Protein AF-A0A956R9X6-F1 (afdb_monomer_lite)

Sequence (72 aa):
MSSKDATSAPSTAADAETIVEGPDGERGFEVIVGGGLGRTPFVGKVIRDFLPKRFLLSYLEAILRVYNQHGR

Radius of gyration: 14.02 Å; chains: 1; bounding box: 34×33×31 Å

Structure (mmCIF, N/CA/C/O backbone):
data_AF-A0A956R9X6-F1
#
_entry.id   AF-A0A956R9X6-F1
#
loop_
_atom_site.group_PDB
_atom_site.id
_atom_site.type_symbol
_atom_site.label_atom_id
_atom_site.label_alt_id
_atom_site.label_comp_id
_atom_site.label_asym_id
_atom_site.label_entity_id
_atom_site.label_seq_id
_atom_site.pdbx_PDB_ins_code
_atom_site.Cartn_x
_atom_site.Cartn_y
_atom_site.Cartn_z
_atom_site.occupancy
_atom_site.B_iso_or_equiv
_atom_site.auth_seq_id
_atom_site.auth_comp_id
_atom_site.auth_asym_id
_atom_site.auth_atom_id
_atom_site.pdbx_PDB_model_num
ATOM 1 N N . MET A 1 1 ? -18.211 20.731 14.242 1.00 44.06 1 MET A N 1
ATOM 2 C CA . MET A 1 1 ? -16.857 21.250 14.522 1.00 44.06 1 MET A CA 1
ATOM 3 C C . MET A 1 1 ? -15.968 20.076 14.885 1.00 44.06 1 MET A C 1
ATOM 5 O O . MET A 1 1 ? -16.117 19.560 15.978 1.00 44.06 1 MET A O 1
ATOM 9 N N . SER A 1 2 ? -15.122 19.617 13.967 1.00 39.09 2 SER A N 1
ATOM 10 C CA . SER A 1 2 ? -13.705 19.358 14.246 1.00 39.09 2 SER A CA 1
ATOM 11 C C . SER A 1 2 ? -13.023 18.931 12.946 1.00 39.09 2 SER A C 1
ATOM 13 O O . SER A 1 2 ? -13.374 17.911 12.367 1.00 39.09 2 SER A O 1
ATOM 15 N N . SER A 1 3 ? -12.111 19.791 12.496 1.00 34.97 3 SER A N 1
ATOM 16 C CA . SER A 1 3 ? -10.915 19.498 11.704 1.00 34.97 3 SER A CA 1
ATOM 17 C C . SER A 1 3 ? -11.055 18.587 10.472 1.00 34.97 3 SER A C 1
ATOM 19 O O . SER A 1 3 ? -10.839 17.380 10.538 1.00 34.97 3 SER A O 1
ATOM 21 N N . LYS A 1 4 ? -11.326 19.199 9.312 1.00 42.62 4 LYS A N 1
ATOM 22 C CA . LYS A 1 4 ? -10.977 18.660 7.986 1.00 42.62 4 LYS A CA 1
ATOM 23 C C . LYS A 1 4 ? -9.736 19.393 7.472 1.00 42.62 4 LYS A C 1
ATOM 25 O O . LYS A 1 4 ? -9.810 20.060 6.457 1.00 42.62 4 LYS A O 1
ATOM 30 N N . ASP A 1 5 ? -8.622 19.298 8.186 1.00 41.12 5 ASP A N 1
ATOM 31 C CA . ASP A 1 5 ? -7.337 19.820 7.709 1.00 41.12 5 ASP A CA 1
ATOM 32 C C . ASP A 1 5 ? -6.230 18.824 8.058 1.00 41.12 5 ASP A C 1
ATOM 34 O O . ASP A 1 5 ? -5.375 19.056 8.909 1.00 41.12 5 ASP A O 1
ATOM 38 N N . ALA A 1 6 ? -6.265 17.665 7.404 1.00 42.88 6 ALA A N 1
ATOM 39 C CA . ALA A 1 6 ? -5.081 16.836 7.250 1.00 42.88 6 ALA A CA 1
ATOM 40 C C . ALA A 1 6 ? -4.488 17.160 5.877 1.00 42.88 6 ALA A C 1
ATOM 42 O O . ALA A 1 6 ? -4.730 16.467 4.893 1.00 42.88 6 ALA A O 1
ATOM 43 N N . THR A 1 7 ? -3.750 18.266 5.801 1.00 42.31 7 THR A N 1
ATOM 44 C CA . THR A 1 7 ? -2.847 18.532 4.680 1.00 42.31 7 THR A CA 1
ATOM 45 C C . THR A 1 7 ? -1.782 17.440 4.689 1.00 42.31 7 THR A C 1
ATOM 47 O O . THR A 1 7 ? -0.797 17.528 5.420 1.00 42.31 7 THR A O 1
ATOM 50 N N . SER A 1 8 ? -1.987 16.378 3.913 1.00 47.78 8 SER A N 1
ATOM 51 C CA . SER A 1 8 ? -0.946 15.396 3.629 1.00 47.78 8 SER A CA 1
ATOM 52 C C . SER A 1 8 ? 0.022 16.021 2.626 1.00 47.78 8 SER A C 1
ATOM 54 O O . SER A 1 8 ? -0.337 16.284 1.476 1.00 47.78 8 SER A O 1
ATOM 56 N N . ALA A 1 9 ? 1.245 16.308 3.072 1.00 44.00 9 ALA A N 1
ATOM 57 C CA . ALA A 1 9 ? 2.344 16.671 2.184 1.00 44.00 9 ALA A CA 1
ATOM 58 C C . ALA A 1 9 ? 2.500 15.609 1.072 1.00 44.00 9 ALA A C 1
ATOM 60 O O . ALA A 1 9 ? 2.218 14.439 1.337 1.00 44.00 9 ALA A O 1
ATOM 61 N N . PRO A 1 10 ? 2.945 15.969 -0.150 1.00 42.94 10 PRO A N 1
ATOM 62 C CA . PRO A 1 10 ? 3.179 14.991 -1.208 1.00 42.94 10 PRO A CA 1
ATOM 63 C C . PRO A 1 10 ? 4.310 14.056 -0.765 1.00 42.94 10 PRO A C 1
ATOM 65 O O . PRO A 1 10 ? 5.489 14.411 -0.804 1.00 42.94 10 PRO A O 1
ATOM 68 N N . SER A 1 11 ? 3.936 12.885 -0.259 1.00 47.59 11 SER A N 1
ATOM 69 C CA . SER A 1 11 ? 4.860 11.930 0.320 1.00 47.59 11 SER A CA 1
ATOM 70 C C . SER A 1 11 ? 5.550 11.155 -0.790 1.00 47.59 11 SER A C 1
ATOM 72 O O . SER A 1 11 ? 4.952 10.693 -1.767 1.00 47.59 11 SER A O 1
ATOM 74 N N . THR A 1 12 ? 6.871 11.094 -0.687 1.00 48.22 12 THR A N 1
ATOM 75 C CA . THR A 1 12 ? 7.689 10.389 -1.655 1.00 48.22 12 THR A CA 1
ATOM 76 C C . THR A 1 12 ? 8.120 9.067 -1.038 1.00 48.22 12 THR A C 1
ATOM 78 O O . THR A 1 12 ? 8.942 9.056 -0.132 1.00 48.22 12 THR A O 1
ATOM 81 N N . ALA A 1 13 ? 7.572 7.977 -1.582 1.00 46.66 13 ALA A N 1
ATOM 82 C CA . ALA A 1 13 ? 7.932 6.576 -1.343 1.00 46.66 13 ALA A CA 1
ATOM 83 C C . ALA A 1 13 ? 7.594 5.978 0.045 1.00 46.66 13 ALA A C 1
ATOM 85 O O . ALA A 1 13 ? 8.462 5.905 0.910 1.00 46.66 13 ALA A O 1
ATOM 86 N N . ALA A 1 14 ? 6.387 5.412 0.193 1.00 42.94 14 ALA A N 1
ATOM 87 C CA . ALA A 1 14 ? 6.105 4.299 1.110 1.00 42.94 14 ALA A CA 1
ATOM 88 C C . ALA A 1 14 ? 4.790 3.575 0.744 1.00 42.94 14 ALA A C 1
ATOM 90 O O . ALA A 1 14 ? 3.776 4.211 0.459 1.00 42.94 14 ALA A O 1
ATOM 91 N N . ASP A 1 15 ? 4.801 2.239 0.776 1.00 55.03 15 ASP A N 1
ATOM 92 C CA . ASP A 1 15 ? 3.598 1.407 0.700 1.00 55.03 15 ASP A CA 1
ATOM 93 C C . ASP A 1 15 ? 2.817 1.515 2.029 1.00 55.03 15 ASP A C 1
ATOM 95 O O . ASP A 1 15 ? 3.291 1.070 3.074 1.00 55.03 15 ASP A O 1
ATOM 99 N N . ALA A 1 16 ? 1.613 2.099 1.965 1.00 60.06 16 ALA A N 1
ATOM 100 C CA . ALA A 1 16 ? 0.656 2.334 3.063 1.00 60.06 16 ALA A CA 1
ATOM 101 C C . ALA A 1 16 ? 1.112 3.332 4.152 1.00 60.06 16 ALA A C 1
ATOM 103 O O . ALA A 1 16 ? 1.578 2.958 5.227 1.00 60.06 16 ALA A O 1
ATOM 104 N N . GLU A 1 17 ? 0.917 4.626 3.892 1.00 62.72 17 GLU A N 1
ATOM 105 C CA . GLU A 1 17 ? 1.524 5.703 4.690 1.00 62.72 17 GLU A CA 1
ATOM 106 C C . GLU A 1 17 ? 0.553 6.407 5.658 1.00 62.72 17 GLU A C 1
ATOM 108 O O . GLU A 1 17 ? 0.977 6.922 6.692 1.00 62.72 17 GLU A O 1
ATOM 113 N N . THR A 1 18 ? -0.758 6.389 5.382 1.00 71.25 18 THR A N 1
ATOM 114 C CA . THR A 1 18 ? -1.735 7.200 6.133 1.00 71.25 18 THR A CA 1
ATOM 115 C C . THR A 1 18 ? -2.768 6.340 6.854 1.00 71.25 18 THR A C 1
ATOM 117 O O . THR A 1 18 ? -3.419 5.489 6.247 1.00 71.25 18 THR A O 1
ATOM 120 N N . ILE A 1 19 ? -2.946 6.587 8.159 1.00 79.69 19 ILE A N 1
ATOM 121 C CA . ILE A 1 19 ? -4.051 6.019 8.939 1.00 79.69 19 ILE A CA 1
ATOM 122 C C . ILE A 1 19 ? -5.323 6.792 8.602 1.00 79.69 19 ILE A C 1
ATOM 124 O O . ILE A 1 19 ? -5.392 7.998 8.824 1.00 79.69 19 ILE A O 1
ATOM 128 N N . VAL A 1 20 ? -6.337 6.078 8.130 1.00 84.94 20 VAL A N 1
ATOM 129 C CA . VAL A 1 20 ? -7.641 6.636 7.752 1.00 84.94 20 VAL A CA 1
ATOM 130 C C . VAL A 1 20 ? -8.755 6.042 8.608 1.00 84.94 20 VAL A C 1
ATOM 132 O O . VAL A 1 20 ? -8.653 4.905 9.083 1.00 84.94 20 VAL A O 1
ATOM 135 N N . GLU A 1 21 ? -9.815 6.817 8.820 1.00 86.12 21 GLU A N 1
ATOM 136 C CA . GLU A 1 21 ? -11.029 6.355 9.492 1.00 86.12 21 GLU A CA 1
ATOM 137 C C . GLU A 1 21 ? -11.986 5.740 8.468 1.00 86.12 21 GLU A C 1
ATOM 139 O O . GLU A 1 21 ? -12.271 6.323 7.422 1.00 86.12 21 GLU A O 1
ATOM 144 N N . GLY A 1 22 ? -12.427 4.519 8.752 1.00 83.56 22 GLY A N 1
ATOM 145 C CA . GLY A 1 22 ? -13.345 3.765 7.915 1.00 83.56 22 GLY A CA 1
ATOM 146 C C . GLY A 1 22 ? -14.816 4.045 8.224 1.00 83.56 22 GLY A C 1
ATOM 147 O O . GLY A 1 22 ? -15.127 4.789 9.153 1.00 83.56 22 GLY A O 1
ATOM 148 N N . PRO A 1 23 ? -15.732 3.389 7.490 1.00 77.25 23 PRO A N 1
ATOM 149 C CA . PRO A 1 23 ? -17.181 3.602 7.598 1.00 77.25 23 PRO A CA 1
ATOM 150 C C . PRO A 1 23 ? -17.770 3.423 9.008 1.00 77.25 23 PRO A C 1
ATOM 152 O O . PRO A 1 23 ? -18.801 4.015 9.305 1.00 77.25 23 PRO A O 1
ATOM 155 N N . ASP A 1 24 ? -17.094 2.663 9.874 1.00 83.69 24 ASP A N 1
ATOM 156 C CA . ASP A 1 24 ? -17.567 2.297 11.216 1.00 83.69 24 ASP A CA 1
ATOM 157 C C . ASP A 1 24 ? -16.670 2.851 12.347 1.00 83.69 24 ASP A C 1
ATOM 159 O O . ASP A 1 24 ? -16.650 2.316 13.454 1.00 83.69 24 ASP A O 1
ATOM 163 N N . GLY A 1 25 ? -15.856 3.878 12.071 1.00 84.62 25 GLY A N 1
ATOM 164 C CA . GLY A 1 25 ? -14.851 4.390 13.022 1.00 84.62 25 GLY A CA 1
ATOM 165 C C . GLY A 1 25 ? -13.603 3.502 13.151 1.00 84.62 25 GLY A C 1
ATOM 166 O O . GLY A 1 25 ? -12.706 3.748 13.961 1.00 84.62 25 GLY A O 1
ATOM 167 N N . GLU A 1 26 ? -13.524 2.451 12.335 1.00 87.25 26 GLU A N 1
ATOM 168 C CA . GLU A 1 26 ? -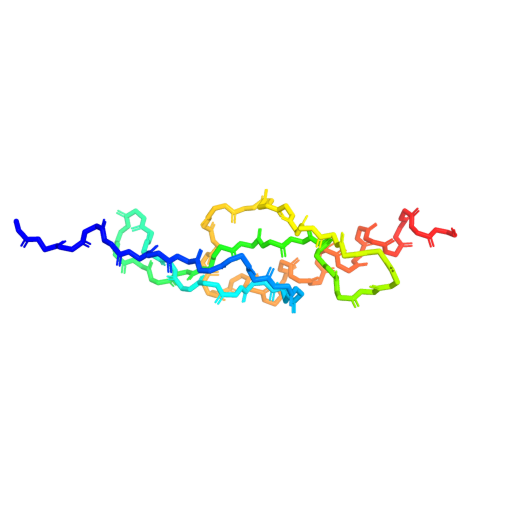12.393 1.531 12.264 1.00 87.25 26 GLU A CA 1
ATOM 169 C C . GLU A 1 26 ? -11.163 2.223 11.673 1.00 87.25 26 GLU A C 1
ATOM 171 O O . GLU A 1 26 ? -11.222 2.832 10.605 1.00 87.25 26 GLU A O 1
ATOM 176 N N . ARG A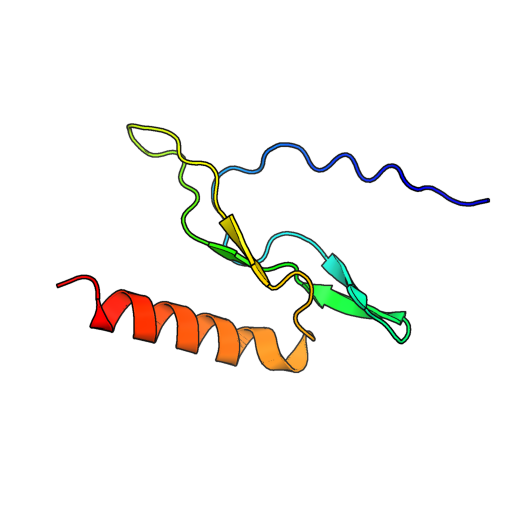 1 27 ? -10.003 2.082 12.323 1.00 87.19 27 ARG A N 1
ATOM 177 C CA . ARG A 1 27 ? -8.745 2.604 11.770 1.00 87.19 27 ARG A CA 1
ATOM 178 C C . ARG A 1 27 ? -8.192 1.649 10.720 1.00 87.19 27 ARG A C 1
ATOM 180 O O . ARG A 1 27 ? -7.910 0.490 11.029 1.00 87.19 27 ARG A O 1
ATOM 187 N N . GLY A 1 28 ? -7.951 2.163 9.524 1.00 89.94 28 GLY A N 1
ATOM 188 C CA . GLY A 1 28 ? -7.341 1.453 8.405 1.00 89.94 28 GLY A CA 1
ATOM 189 C C . GLY A 1 28 ? -6.193 2.237 7.784 1.00 89.94 28 GLY A C 1
ATOM 190 O O . GLY A 1 28 ? -5.658 3.156 8.402 1.00 89.94 28 GLY A O 1
ATOM 191 N N . PHE A 1 29 ? -5.823 1.848 6.569 1.00 89.12 29 PHE A N 1
ATOM 192 C CA . PHE A 1 29 ? -4.753 2.458 5.789 1.00 89.12 29 PHE A CA 1
ATOM 193 C C . PHE A 1 29 ? -5.248 2.885 4.412 1.00 89.12 29 PHE A C 1
ATOM 195 O O . PHE A 1 29 ? -5.996 2.143 3.774 1.00 89.12 29 PHE A O 1
ATOM 202 N N . GLU A 1 30 ? -4.786 4.035 3.939 1.00 89.31 30 GLU A N 1
ATOM 203 C CA . GLU A 1 30 ? -4.795 4.352 2.513 1.00 89.31 30 GLU A CA 1
ATOM 204 C C . GLU A 1 30 ? -3.567 3.700 1.866 1.00 89.31 30 GLU A C 1
ATOM 206 O O . GLU A 1 30 ? -2.453 3.796 2.391 1.00 89.31 30 GLU A O 1
ATOM 211 N N . VAL A 1 31 ? -3.760 3.001 0.747 1.00 89.06 31 VAL A N 1
ATOM 212 C CA . VAL A 1 31 ? -2.684 2.295 0.045 1.00 89.06 31 VAL A CA 1
ATOM 213 C C . VAL A 1 31 ? -2.303 3.053 -1.215 1.00 89.06 31 VAL A C 1
ATOM 215 O O . VAL A 1 31 ? -3.063 3.109 -2.186 1.00 89.06 31 VAL A O 1
ATOM 218 N N . ILE A 1 32 ? -1.082 3.576 -1.195 1.00 87.69 32 ILE A N 1
ATOM 219 C CA . ILE A 1 32 ? -0.416 4.248 -2.305 1.00 87.69 32 ILE A CA 1
ATOM 220 C C . ILE A 1 32 ? 0.700 3.330 -2.809 1.00 87.69 32 ILE A C 1
ATOM 222 O O . ILE A 1 32 ? 1.452 2.795 -2.001 1.00 87.69 32 ILE A O 1
ATOM 226 N N . VAL A 1 33 ? 0.810 3.145 -4.128 1.00 86.88 33 VAL A N 1
ATOM 227 C CA . VAL A 1 33 ? 1.847 2.304 -4.756 1.00 86.88 33 VAL A CA 1
ATOM 228 C C . VAL A 1 33 ? 2.533 3.049 -5.899 1.00 86.88 33 VAL A C 1
ATOM 230 O O . VAL A 1 33 ? 1.925 3.872 -6.588 1.00 86.88 33 VAL A O 1
ATOM 233 N N . GLY A 1 34 ? 3.813 2.740 -6.125 1.00 81.19 34 GLY A N 1
ATOM 234 C CA . GLY A 1 34 ? 4.581 3.218 -7.280 1.00 81.19 34 GLY A CA 1
ATOM 235 C C . GLY A 1 34 ? 5.225 4.595 -7.106 1.00 81.19 34 GLY A C 1
ATOM 236 O O . GLY A 1 34 ? 5.659 5.179 -8.093 1.00 81.19 34 GLY A O 1
ATOM 237 N N . GLY A 1 35 ? 5.285 5.124 -5.881 1.00 83.75 35 GLY A N 1
ATOM 238 C CA . GLY A 1 35 ? 6.041 6.341 -5.573 1.00 83.75 35 GLY A CA 1
ATOM 239 C C . GLY A 1 35 ? 7.545 6.074 -5.444 1.00 83.75 35 GLY A C 1
ATOM 240 O O . GLY A 1 35 ? 7.953 4.966 -5.105 1.00 83.75 35 GLY A O 1
ATOM 241 N N . GLY A 1 36 ? 8.385 7.082 -5.693 1.00 79.06 36 GLY A N 1
ATOM 242 C CA . GLY A 1 36 ? 9.841 6.913 -5.617 1.00 79.06 36 GLY A CA 1
ATOM 243 C C . GLY A 1 36 ? 10.632 8.221 -5.635 1.00 79.06 36 GLY A C 1
ATOM 244 O O . GLY A 1 36 ? 10.331 9.112 -6.424 1.00 79.06 36 GLY A O 1
ATOM 245 N N . LEU A 1 37 ? 11.691 8.299 -4.81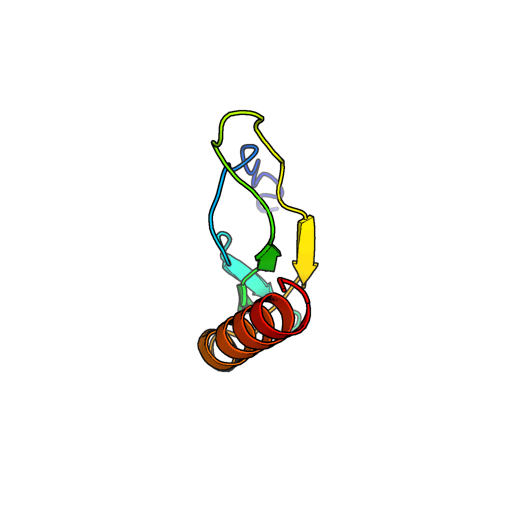7 1.00 80.25 37 LEU A N 1
ATOM 246 C CA . LEU A 1 37 ? 12.708 9.374 -4.809 1.00 80.25 37 LEU A CA 1
ATOM 247 C C . LEU A 1 37 ? 13.868 9.106 -5.792 1.00 80.25 37 LEU A C 1
ATOM 249 O O . LEU A 1 37 ? 14.981 9.590 -5.603 1.00 80.25 37 LEU A O 1
ATOM 253 N N . GLY A 1 38 ? 13.646 8.266 -6.805 1.00 78.75 38 GLY A N 1
ATOM 254 C CA . GLY A 1 38 ? 14.687 7.863 -7.750 1.00 78.75 38 GLY A CA 1
ATOM 255 C C . GLY A 1 38 ? 15.197 9.009 -8.634 1.00 78.75 38 GLY A C 1
ATOM 256 O O . GLY A 1 38 ? 14.899 10.183 -8.433 1.00 78.75 38 GLY A O 1
ATOM 257 N N . ARG A 1 39 ? 15.945 8.657 -9.689 1.00 82.75 39 ARG A N 1
ATOM 258 C CA . ARG A 1 39 ? 16.510 9.634 -10.648 1.00 82.75 39 ARG A CA 1
ATOM 259 C C . ARG A 1 39 ? 15.453 10.537 -11.296 1.00 82.75 39 ARG A C 1
ATOM 261 O O . ARG A 1 39 ? 15.767 11.656 -11.687 1.00 82.75 39 ARG A O 1
ATOM 268 N N . THR A 1 40 ? 14.226 10.041 -11.410 1.00 80.94 40 THR A N 1
ATOM 269 C CA . THR A 1 40 ? 13.047 10.821 -11.775 1.00 80.94 40 THR A CA 1
ATOM 270 C C . THR A 1 40 ? 12.018 10.609 -10.671 1.00 80.94 40 THR A C 1
ATOM 272 O O . THR A 1 40 ? 11.567 9.472 -10.506 1.00 80.94 40 THR A O 1
ATOM 275 N N . PRO A 1 41 ? 11.676 11.644 -9.886 1.00 79.56 41 PRO A N 1
ATOM 276 C CA . PRO A 1 41 ? 10.700 11.494 -8.821 1.00 79.56 41 PRO A CA 1
ATOM 277 C C . PRO A 1 41 ? 9.336 11.148 -9.418 1.00 79.56 41 PRO A C 1
ATOM 279 O O . PRO A 1 41 ? 8.903 11.761 -10.396 1.00 79.56 41 PRO A O 1
ATOM 282 N N . PHE A 1 42 ? 8.666 10.163 -8.826 1.00 81.44 42 PHE A N 1
ATOM 283 C CA . PHE A 1 42 ? 7.323 9.757 -9.227 1.00 81.44 42 PHE A CA 1
ATOM 284 C C . PHE A 1 42 ? 6.395 9.796 -8.018 1.00 81.44 42 PHE A C 1
ATOM 286 O O . PHE A 1 42 ? 6.728 9.275 -6.950 1.00 81.44 42 PHE A O 1
ATOM 293 N N . VAL A 1 43 ? 5.234 10.426 -8.193 1.00 83.69 43 VAL A N 1
ATOM 294 C CA . VAL A 1 43 ? 4.179 10.454 -7.177 1.00 83.69 43 VAL A CA 1
ATOM 295 C C . VAL A 1 43 ? 3.428 9.131 -7.250 1.00 83.69 43 VAL A C 1
ATOM 297 O O . VAL A 1 43 ? 2.950 8.741 -8.318 1.00 83.69 43 VAL A O 1
ATOM 300 N N . GLY A 1 44 ? 3.351 8.430 -6.120 1.00 82.50 44 GLY A N 1
ATOM 301 C CA . GLY A 1 44 ? 2.608 7.178 -6.031 1.00 82.50 44 GLY A CA 1
ATOM 302 C C . GLY A 1 44 ? 1.119 7.384 -6.306 1.00 82.50 44 GLY A C 1
ATOM 303 O O . GLY A 1 44 ? 0.581 8.479 -6.146 1.00 82.50 44 GLY A O 1
ATOM 304 N N . LYS A 1 45 ? 0.439 6.325 -6.740 1.00 85.44 45 LYS A N 1
ATOM 305 C CA . LYS A 1 45 ? -1.006 6.351 -6.987 1.00 85.44 45 LYS A CA 1
ATOM 306 C C . LYS A 1 45 ? -1.741 5.662 -5.854 1.00 85.44 45 LYS A C 1
ATOM 308 O O . LYS A 1 45 ? -1.359 4.558 -5.468 1.00 85.44 45 LYS A O 1
ATOM 313 N N . VAL A 1 46 ? -2.823 6.276 -5.381 1.00 88.25 46 VAL A N 1
ATOM 314 C CA . VAL A 1 46 ? -3.772 5.610 -4.487 1.00 88.25 46 VAL A CA 1
ATOM 315 C C . VAL A 1 46 ? -4.444 4.486 -5.271 1.00 88.25 46 VAL A C 1
ATOM 317 O O . VAL A 1 46 ? -5.075 4.720 -6.301 1.00 88.25 46 VAL A O 1
ATOM 320 N N . ILE A 1 47 ? -4.269 3.254 -4.804 1.00 89.19 47 ILE A N 1
ATOM 321 C CA . ILE A 1 47 ? -4.937 2.068 -5.359 1.00 89.19 47 ILE A CA 1
ATOM 322 C C . ILE A 1 47 ? -6.041 1.558 -4.432 1.00 89.19 47 ILE A C 1
ATOM 324 O O . ILE A 1 47 ? -6.831 0.696 -4.822 1.00 89.19 47 ILE A O 1
ATOM 328 N N . ARG A 1 48 ? -6.085 2.062 -3.193 1.00 89.31 48 ARG A N 1
ATOM 329 C CA . ARG A 1 48 ? -7.118 1.742 -2.214 1.00 89.31 48 ARG A CA 1
ATOM 330 C C . ARG A 1 48 ? -7.250 2.852 -1.178 1.00 89.31 48 ARG A C 1
ATOM 332 O O . ARG A 1 48 ? -6.340 3.040 -0.381 1.00 89.31 48 ARG A O 1
ATOM 339 N N . ASP A 1 49 ? -8.422 3.470 -1.116 1.00 89.00 49 ASP A N 1
ATOM 340 C CA . ASP A 1 49 ? -8.690 4.564 -0.170 1.00 89.00 49 ASP A CA 1
ATOM 341 C C . ASP A 1 49 ? -8.792 4.078 1.288 1.00 89.00 49 ASP A C 1
ATOM 343 O O . ASP A 1 49 ? -8.444 4.793 2.220 1.00 89.00 49 ASP A O 1
ATOM 347 N N . PHE A 1 50 ? -9.257 2.839 1.505 1.00 92.25 50 PHE A N 1
ATOM 348 C CA . PHE A 1 50 ? -9.378 2.252 2.843 1.00 92.25 50 PHE A CA 1
ATOM 349 C C . PHE A 1 50 ? -9.094 0.746 2.873 1.00 92.25 50 PHE A C 1
ATOM 351 O O . PHE A 1 50 ? -9.806 -0.065 2.261 1.00 92.25 50 PHE A O 1
ATOM 358 N N . LEU A 1 51 ? -8.087 0.362 3.655 1.00 90.75 51 LEU A N 1
ATOM 359 C CA . LEU A 1 51 ? -7.708 -1.011 3.957 1.00 90.75 51 LEU A CA 1
ATOM 360 C C . LEU A 1 51 ? -7.781 -1.270 5.472 1.00 90.75 51 LEU A C 1
ATOM 362 O O . LEU A 1 51 ? -6.998 -0.697 6.231 1.00 90.75 51 LEU A O 1
ATOM 366 N N . PRO A 1 52 ? -8.665 -2.170 5.940 1.00 92.19 52 PRO A N 1
ATOM 367 C CA . PRO A 1 52 ? -8.672 -2.591 7.337 1.00 92.19 52 PRO A CA 1
ATOM 368 C C . PRO A 1 52 ? -7.313 -3.149 7.774 1.00 92.19 52 PRO A C 1
ATOM 370 O O . PRO A 1 52 ? -6.727 -3.970 7.066 1.00 92.19 52 PRO A O 1
ATOM 373 N N . LYS A 1 53 ? -6.856 -2.798 8.985 1.00 88.38 53 LYS A N 1
ATOM 374 C CA . LYS A 1 53 ? -5.549 -3.225 9.529 1.00 88.38 53 LYS A CA 1
ATOM 375 C C . LYS A 1 53 ? -5.279 -4.722 9.411 1.00 88.38 53 LYS A C 1
ATOM 377 O O . LYS A 1 53 ? -4.172 -5.121 9.066 1.00 88.38 53 LYS A O 1
ATOM 382 N N . ARG A 1 54 ? -6.305 -5.545 9.651 1.00 91.50 54 ARG A N 1
ATOM 383 C CA . ARG A 1 54 ? -6.219 -7.013 9.585 1.00 91.50 54 ARG A CA 1
ATOM 384 C C . ARG A 1 54 ? -5.783 -7.557 8.220 1.00 91.50 54 ARG A C 1
ATOM 386 O O . ARG A 1 54 ? -5.334 -8.691 8.145 1.00 91.50 54 ARG A O 1
ATOM 393 N N . PHE A 1 55 ? -5.934 -6.770 7.156 1.00 92.81 55 PHE A N 1
ATOM 394 C CA . PHE A 1 55 ? -5.606 -7.174 5.793 1.00 92.81 55 PHE A CA 1
ATOM 395 C C . PHE A 1 55 ? -4.291 -6.599 5.279 1.00 92.81 55 PHE A C 1
ATOM 397 O O . PHE A 1 55 ? -3.909 -6.940 4.165 1.00 92.81 55 PHE A O 1
ATOM 404 N N . LEU A 1 56 ? -3.591 -5.768 6.059 1.00 89.12 56 LEU A N 1
ATOM 405 C CA . LEU A 1 56 ? -2.385 -5.080 5.599 1.00 89.12 56 LEU A CA 1
ATOM 406 C C . LEU A 1 56 ? -1.360 -6.049 4.997 1.00 89.12 56 LEU A C 1
ATOM 408 O O . LEU A 1 56 ? -0.957 -5.879 3.851 1.00 89.12 56 LEU A O 1
ATOM 412 N N . LEU A 1 57 ? -0.993 -7.095 5.741 1.00 91.38 57 LEU A N 1
ATOM 413 C CA . LEU A 1 57 ? 0.042 -8.033 5.308 1.00 91.38 57 LEU A CA 1
ATOM 414 C C . LEU A 1 57 ? -0.364 -8.796 4.037 1.00 91.38 57 LEU A C 1
ATOM 416 O O . LEU A 1 57 ? 0.397 -8.838 3.076 1.00 91.38 57 LEU A O 1
ATOM 420 N N . SER A 1 58 ? -1.592 -9.317 3.986 1.00 93.56 58 SER A N 1
ATOM 421 C CA . SER A 1 58 ? -2.104 -10.017 2.801 1.00 93.56 58 SER A CA 1
ATOM 422 C C . SER A 1 58 ? -2.214 -9.104 1.578 1.00 93.56 58 SER A C 1
ATOM 424 O O . SER A 1 58 ? -2.014 -9.554 0.451 1.00 93.56 58 SER A O 1
ATOM 426 N N . TYR A 1 59 ? -2.521 -7.822 1.784 1.00 92.56 59 TYR A N 1
ATOM 427 C CA . TYR A 1 59 ? -2.608 -6.844 0.704 1.00 92.56 59 TYR A CA 1
ATOM 428 C C . TYR A 1 59 ? -1.222 -6.505 0.143 1.00 92.56 59 TYR A C 1
ATOM 430 O O . TYR A 1 59 ? -1.047 -6.476 -1.073 1.00 92.56 59 TYR A O 1
ATOM 438 N N . LEU A 1 60 ? -0.220 -6.336 1.012 1.00 90.00 60 LEU A N 1
ATOM 439 C CA . LEU A 1 60 ? 1.175 -6.147 0.602 1.00 90.00 60 LEU A CA 1
ATOM 440 C C . LEU A 1 60 ? 1.711 -7.369 -0.155 1.00 90.00 60 LEU A C 1
ATOM 442 O O . LEU A 1 60 ? 2.306 -7.222 -1.220 1.00 90.00 60 LEU A O 1
ATOM 446 N N . GLU A 1 61 ? 1.441 -8.584 0.328 1.00 93.00 61 GLU A N 1
ATOM 447 C CA . GLU A 1 61 ? 1.800 -9.814 -0.387 1.00 93.00 61 GLU A CA 1
ATOM 448 C C . GLU A 1 61 ? 1.157 -9.885 -1.778 1.00 93.00 61 GLU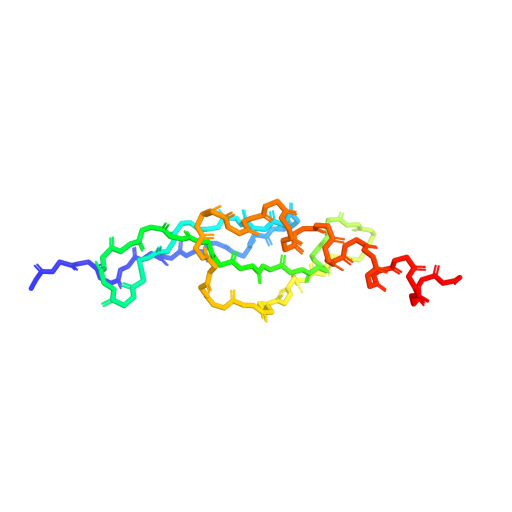 A C 1
ATOM 450 O O . GLU A 1 61 ? 1.808 -10.296 -2.740 1.00 93.00 61 GLU A O 1
ATOM 455 N N . ALA A 1 62 ? -0.108 -9.475 -1.907 1.00 93.00 62 ALA A N 1
ATOM 456 C CA . ALA A 1 62 ? -0.790 -9.422 -3.196 1.00 93.00 62 ALA A CA 1
ATOM 457 C C . ALA A 1 62 ? -0.130 -8.411 -4.148 1.00 93.00 62 ALA A C 1
ATOM 459 O O . ALA A 1 62 ? 0.102 -8.746 -5.310 1.00 93.00 62 ALA A O 1
ATOM 460 N N . ILE A 1 63 ? 0.236 -7.220 -3.659 1.00 89.31 63 ILE A N 1
ATOM 461 C CA . ILE A 1 63 ? 0.960 -6.206 -4.444 1.00 89.31 63 ILE A CA 1
ATOM 462 C C . ILE A 1 63 ? 2.293 -6.770 -4.942 1.00 89.31 63 ILE A C 1
ATOM 464 O O . ILE A 1 63 ? 2.575 -6.707 -6.138 1.00 89.31 63 ILE A O 1
ATOM 468 N N . LEU A 1 64 ? 3.078 -7.391 -4.057 1.00 89.06 64 LEU A N 1
ATOM 469 C CA . LEU A 1 64 ? 4.362 -7.999 -4.415 1.00 89.06 64 LEU A CA 1
ATOM 470 C C . LEU A 1 64 ? 4.200 -9.124 -5.444 1.00 89.06 64 LEU A C 1
ATOM 472 O O . LEU A 1 64 ? 4.987 -9.217 -6.385 1.00 89.06 64 LEU A O 1
ATOM 476 N N . ARG A 1 65 ? 3.164 -9.962 -5.318 1.00 91.56 65 ARG A N 1
ATOM 477 C CA . ARG A 1 65 ? 2.862 -11.006 -6.312 1.00 91.56 65 ARG A CA 1
ATOM 478 C C . ARG A 1 65 ? 2.538 -10.413 -7.677 1.00 91.56 65 ARG A C 1
ATOM 480 O O . ARG A 1 65 ? 3.072 -10.891 -8.674 1.00 91.56 65 ARG A O 1
ATOM 487 N N . VAL A 1 66 ? 1.696 -9.381 -7.729 1.00 89.44 66 VAL A N 1
ATOM 488 C CA . VAL A 1 66 ? 1.332 -8.710 -8.986 1.00 89.44 66 VAL A CA 1
ATOM 489 C C . VAL A 1 66 ? 2.554 -8.037 -9.607 1.00 89.44 66 VAL A C 1
ATOM 491 O O . VAL A 1 66 ? 2.766 -8.185 -10.811 1.00 89.44 66 VAL A O 1
ATOM 494 N N . TYR A 1 67 ? 3.381 -7.369 -8.800 1.00 85.44 67 TYR A N 1
ATOM 495 C CA . TYR A 1 67 ? 4.634 -6.769 -9.252 1.00 85.44 67 TYR A CA 1
ATOM 496 C C . TYR A 1 67 ? 5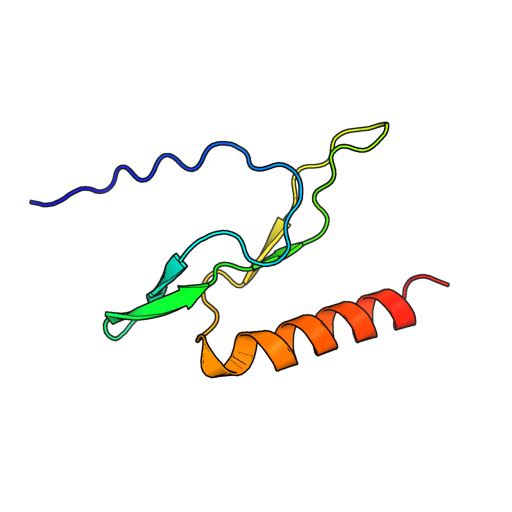.566 -7.824 -9.859 1.00 85.44 67 TYR A C 1
ATOM 498 O O . TYR A 1 67 ? 5.991 -7.680 -11.000 1.00 85.44 67 TYR A O 1
ATOM 506 N N . ASN A 1 68 ? 5.794 -8.938 -9.158 1.00 87.19 68 ASN A N 1
ATOM 507 C CA . ASN A 1 68 ? 6.637 -10.033 -9.645 1.00 87.19 68 ASN A CA 1
ATOM 508 C C . ASN A 1 68 ? 6.074 -10.707 -10.906 1.00 87.19 68 ASN A C 1
ATOM 510 O O . ASN A 1 68 ? 6.833 -11.154 -11.760 1.00 87.19 68 ASN A O 1
ATOM 514 N N . GLN A 1 69 ? 4.748 -10.795 -11.039 1.00 90.06 69 GLN A N 1
ATOM 515 C CA . GLN A 1 69 ? 4.106 -11.392 -12.212 1.00 90.06 69 GLN A CA 1
ATOM 516 C C . GLN A 1 69 ? 4.272 -10.533 -13.475 1.00 90.06 69 GLN A C 1
ATOM 518 O O . GLN A 1 69 ? 4.382 -11.086 -14.570 1.00 90.06 69 GLN A O 1
ATOM 523 N N . HIS A 1 70 ? 4.274 -9.205 -13.335 1.00 83.44 70 HIS A N 1
ATOM 524 C CA . HIS A 1 70 ? 4.306 -8.268 -14.465 1.00 83.44 70 HIS A CA 1
ATOM 525 C C . HIS A 1 70 ? 5.690 -7.649 -14.716 1.00 83.44 70 HIS A C 1
ATOM 527 O O . HIS A 1 70 ? 5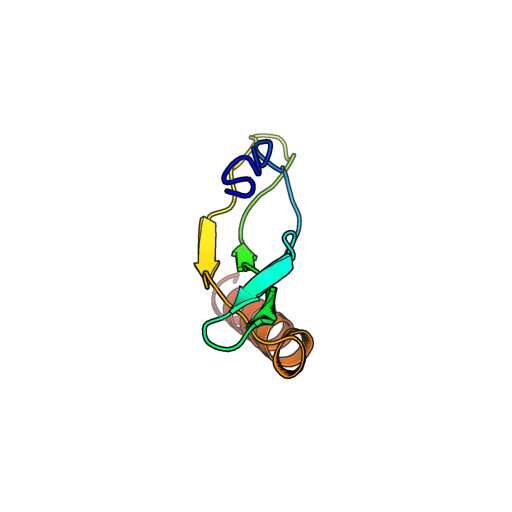.935 -7.160 -15.814 1.00 83.44 70 HIS A O 1
ATOM 533 N N . GLY A 1 71 ? 6.594 -7.681 -13.738 1.00 69.00 71 GLY A N 1
ATOM 534 C CA . GLY A 1 71 ? 7.929 -7.079 -13.796 1.00 69.00 71 GLY A CA 1
ATOM 535 C C . GLY A 1 71 ? 9.023 -7.983 -14.368 1.00 69.00 71 GLY A C 1
ATOM 536 O O . GLY A 1 71 ? 10.115 -7.992 -13.809 1.00 69.00 71 GLY A O 1
ATOM 537 N N . ARG A 1 72 ? 8.730 -8.767 -15.417 1.00 56.41 72 ARG A N 1
ATOM 538 C CA . ARG A 1 72 ? 9.751 -9.566 -16.126 1.00 56.41 72 ARG A CA 1
ATOM 539 C C . ARG A 1 72 ? 10.947 -8.731 -16.571 1.00 56.41 72 ARG A C 1
ATOM 541 O O . ARG A 1 72 ? 10.717 -7.600 -17.051 1.00 56.41 72 ARG A O 1
#

Foldseek 3Di:
DDDPDPPDDQDADDAFDDFDQDPVRATFTFGWDDAHPPPDGDRTDGPGGGDHPVCSVVVVVVVVVVCVVPVD

Secondary structure (DSSP, 8-state):
------------S-SS-EEEE-TTS-EEEEEEES-B-SSS-BPPEEEEEEEEGGGHHHHHHHHHHHHHHH--

pLDDT: mean 76.38, std 18.07, range [34.97, 93.56]